Protein AF-A0A950DR81-F1 (afdb_monomer)

Secondary structure (DSSP, 8-state):
-EEEEEES-SS--TT-SHHHHHHHHHHHHHHTT-EEEEEEE--HHHHTT-S-SS-TTSEEEEESSHHHHHHHHHHHHHH-SEEEEETT-TTHHHHHHHHHHH-SS-EEEE--

Sequence (112 aa):
MKIVFFGLSITSTWGNGHATTYRSLVRALSARKHEIIFLERDVEWYANQRDMADPPFCKLHLYKTLADLKRQFRADIRSADCIVIGSYVPDGVVVAEWVTRNAQGPIAFYDI

Structure (mmCIF, N/CA/C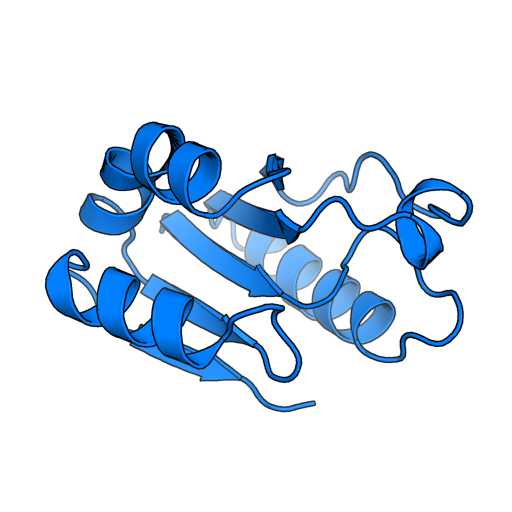/O backbone):
data_AF-A0A950DR81-F1
#
_entry.id   AF-A0A950DR81-F1
#
loop_
_atom_site.group_PDB
_atom_site.id
_atom_site.type_symbol
_atom_site.label_atom_id
_atom_site.label_alt_id
_atom_site.label_comp_id
_atom_site.label_asym_id
_atom_site.label_entity_id
_atom_site.label_seq_id
_atom_site.pdbx_PDB_ins_code
_atom_site.Cartn_x
_atom_site.Cartn_y
_atom_site.Cartn_z
_atom_site.occupancy
_atom_site.B_iso_or_equiv
_atom_site.auth_seq_id
_atom_site.auth_comp_id
_atom_site.auth_asym_id
_atom_site.auth_atom_id
_atom_site.pdbx_PDB_model_num
ATOM 1 N N . MET A 1 1 ? -10.358 -0.489 12.969 1.00 96.81 1 MET A N 1
ATOM 2 C CA . MET A 1 1 ? -10.042 0.625 12.051 1.00 96.81 1 MET A CA 1
ATOM 3 C C . MET A 1 1 ? -9.615 0.063 10.711 1.00 96.81 1 MET A C 1
ATOM 5 O O . MET A 1 1 ? -8.947 -0.971 10.710 1.00 96.81 1 MET A O 1
ATOM 9 N N . LYS A 1 2 ? -9.967 0.749 9.627 1.00 98.31 2 LYS A N 1
ATOM 10 C CA . LYS A 1 2 ? -9.501 0.527 8.261 1.00 98.31 2 LYS A CA 1
ATOM 11 C C . LYS A 1 2 ? -8.280 1.402 7.987 1.00 98.31 2 LYS A C 1
ATOM 13 O O . LYS A 1 2 ? -8.377 2.626 8.051 1.00 98.31 2 LYS A O 1
ATOM 18 N N . ILE A 1 3 ? -7.145 0.779 7.685 1.00 98.69 3 ILE A N 1
ATOM 19 C CA . ILE A 1 3 ? -5.879 1.466 7.413 1.00 98.69 3 ILE A CA 1
ATOM 20 C C . ILE A 1 3 ? -5.422 1.118 5.999 1.00 98.69 3 ILE A C 1
ATOM 22 O O . ILE A 1 3 ? -5.320 -0.060 5.647 1.00 98.69 3 ILE A O 1
ATOM 26 N N . VAL A 1 4 ? -5.135 2.140 5.195 1.00 98.81 4 VAL A N 1
ATOM 27 C CA . VAL A 1 4 ? -4.633 1.964 3.827 1.00 98.81 4 VAL A CA 1
ATOM 28 C C . VAL A 1 4 ? -3.154 2.318 3.782 1.00 98.81 4 VAL A C 1
ATOM 30 O O . VAL A 1 4 ? -2.773 3.434 4.121 1.00 98.81 4 VAL A O 1
ATOM 33 N N . PHE A 1 5 ? -2.326 1.376 3.346 1.00 98.75 5 PHE A N 1
ATOM 34 C CA . PHE A 1 5 ? -0.903 1.582 3.106 1.00 98.75 5 PHE A CA 1
ATOM 35 C C . PHE A 1 5 ? -0.639 1.732 1.611 1.00 98.75 5 PHE A C 1
ATOM 37 O O . PHE A 1 5 ? -1.108 0.924 0.812 1.00 98.75 5 PHE A O 1
ATOM 44 N N . PHE A 1 6 ? 0.180 2.715 1.254 1.00 98.56 6 PHE A N 1
ATOM 45 C CA . PHE A 1 6 ? 0.916 2.748 -0.005 1.00 98.56 6 PHE A CA 1
ATOM 46 C C . PHE A 1 6 ? 2.370 2.428 0.313 1.00 98.56 6 PHE A C 1
ATOM 48 O O . PHE A 1 6 ? 2.989 3.152 1.091 1.00 98.56 6 PHE A O 1
ATOM 55 N N . GLY A 1 7 ? 2.916 1.360 -0.260 1.00 97.44 7 GLY A N 1
ATOM 56 C CA . GLY A 1 7 ? 4.308 0.975 -0.026 1.00 97.44 7 GLY A CA 1
ATOM 57 C C . GLY A 1 7 ? 5.037 0.608 -1.310 1.00 97.44 7 GLY A C 1
ATOM 58 O O . GLY A 1 7 ? 4.404 0.329 -2.328 1.00 97.44 7 GLY A O 1
ATOM 59 N N . LEU A 1 8 ? 6.372 0.610 -1.241 1.00 96.75 8 LEU A N 1
ATOM 60 C CA . LEU A 1 8 ? 7.248 0.198 -2.341 1.00 96.75 8 LEU A CA 1
ATOM 61 C C . LEU A 1 8 ? 6.923 -1.231 -2.800 1.00 96.75 8 LEU A C 1
ATOM 63 O O . LEU A 1 8 ? 6.493 -1.435 -3.931 1.00 96.75 8 LEU A O 1
ATOM 67 N N . SER A 1 9 ? 7.101 -2.207 -1.905 1.00 97.00 9 SER A N 1
ATOM 68 C CA . SER A 1 9 ? 6.614 -3.575 -2.078 1.00 97.00 9 SER A CA 1
ATOM 69 C C . SER A 1 9 ? 6.584 -4.310 -0.735 1.00 97.00 9 SER A C 1
ATOM 71 O O . SER A 1 9 ? 7.528 -4.218 0.055 1.00 97.00 9 SER A O 1
ATOM 73 N N . ILE A 1 10 ? 5.489 -5.026 -0.471 1.00 97.75 10 ILE A N 1
ATOM 74 C CA . ILE A 1 10 ? 5.369 -6.013 0.613 1.00 97.75 10 ILE A CA 1
ATOM 75 C C . ILE A 1 10 ? 5.532 -7.441 0.076 1.00 97.75 10 ILE A C 1
ATOM 77 O O . ILE A 1 10 ? 5.904 -8.350 0.831 1.00 97.75 10 ILE A O 1
ATOM 81 N N . THR A 1 11 ? 5.286 -7.636 -1.227 1.00 97.94 11 THR A N 1
ATOM 82 C CA . THR A 1 11 ? 5.312 -8.958 -1.862 1.00 97.94 11 THR A CA 1
ATOM 83 C C . THR A 1 11 ? 6.701 -9.477 -2.193 1.00 97.94 11 THR A C 1
ATOM 85 O O . THR A 1 11 ? 6.862 -10.692 -2.285 1.00 97.94 11 THR A O 1
ATOM 88 N N . SER A 1 12 ? 7.692 -8.595 -2.344 1.00 97.25 12 SER A N 1
ATOM 89 C CA . SER A 1 12 ? 9.054 -8.959 -2.735 1.00 97.25 12 SER A CA 1
ATOM 90 C C . SER A 1 12 ? 10.100 -8.362 -1.796 1.00 97.25 12 SER A C 1
ATOM 92 O O . SER A 1 12 ? 10.125 -7.153 -1.576 1.00 97.25 12 SER A O 1
ATOM 94 N N . THR A 1 13 ? 10.999 -9.196 -1.276 1.00 96.06 13 THR A N 1
ATOM 95 C CA . THR A 1 13 ? 12.205 -8.779 -0.529 1.00 96.06 13 THR A CA 1
ATOM 96 C C . THR A 1 13 ? 13.427 -8.542 -1.426 1.00 96.06 13 THR A C 1
ATOM 98 O O . THR A 1 13 ? 14.473 -8.096 -0.950 1.00 96.06 13 THR A O 1
ATOM 101 N N . TRP A 1 14 ? 13.321 -8.802 -2.731 1.00 94.75 14 TRP A N 1
ATOM 102 C CA . TRP A 1 14 ? 14.442 -8.706 -3.664 1.00 94.75 14 TRP A CA 1
ATOM 103 C C . TRP A 1 14 ? 14.920 -7.262 -3.836 1.00 94.75 14 TRP A C 1
ATOM 105 O O . TRP A 1 14 ? 14.195 -6.420 -4.363 1.00 94.75 14 TRP A O 1
ATOM 115 N N . GLY A 1 15 ? 16.138 -6.963 -3.369 1.00 91.75 15 GLY A N 1
ATOM 116 C CA . GLY A 1 15 ? 16.681 -5.599 -3.384 1.00 91.75 15 GLY A CA 1
ATOM 117 C C . GLY A 1 15 ? 15.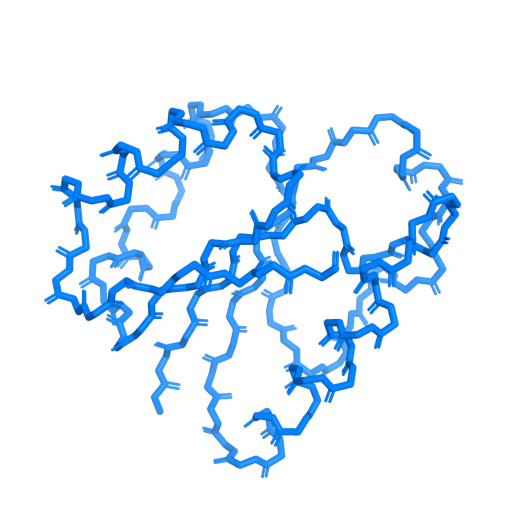808 -4.581 -2.634 1.00 91.75 15 GLY A C 1
ATOM 118 O O . GLY A 1 15 ? 15.906 -3.386 -2.897 1.00 91.75 15 GLY A O 1
ATOM 119 N N . ASN A 1 16 ? 14.930 -5.047 -1.737 1.00 92.94 16 ASN A N 1
ATOM 120 C CA . ASN A 1 16 ? 13.911 -4.247 -1.068 1.00 92.94 16 ASN A CA 1
ATOM 121 C C . ASN A 1 16 ? 13.919 -4.513 0.446 1.00 92.94 16 ASN A C 1
ATOM 123 O O . ASN A 1 16 ? 13.354 -5.499 0.924 1.00 92.94 16 ASN A O 1
ATOM 127 N N . GLY A 1 17 ? 14.504 -3.588 1.211 1.00 92.38 17 GLY A N 1
ATOM 128 C CA . GLY A 1 17 ? 14.501 -3.643 2.678 1.00 92.38 17 GLY A CA 1
ATOM 129 C C . GLY A 1 17 ? 13.136 -3.361 3.323 1.00 92.38 17 GLY A C 1
ATOM 130 O O . GLY A 1 17 ? 12.915 -3.731 4.475 1.00 92.38 17 GLY A O 1
ATOM 131 N N . HIS A 1 18 ? 12.189 -2.761 2.593 1.00 96.31 18 HIS A N 1
ATOM 132 C CA . HIS A 1 18 ? 10.907 -2.326 3.150 1.00 96.31 18 HIS A CA 1
ATOM 133 C C . HIS A 1 18 ? 9.968 -3.500 3.428 1.00 96.31 18 HIS A C 1
ATOM 135 O O . HIS A 1 18 ? 9.194 -3.448 4.386 1.00 96.31 18 HIS A O 1
ATOM 141 N N . ALA A 1 19 ? 10.024 -4.563 2.616 1.00 97.06 19 ALA A N 1
ATOM 142 C CA . ALA A 1 19 ? 9.090 -5.683 2.719 1.00 97.06 19 ALA A CA 1
ATOM 143 C C . ALA A 1 19 ? 9.101 -6.308 4.121 1.00 97.06 19 ALA A C 1
ATOM 145 O O . ALA A 1 19 ? 8.045 -6.468 4.727 1.00 97.06 19 ALA A O 1
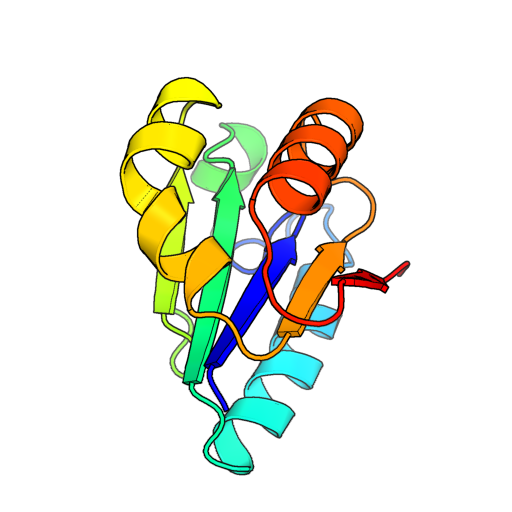ATOM 146 N N . THR A 1 20 ? 10.272 -6.595 4.693 1.00 96.69 20 THR A N 1
ATOM 147 C CA . THR A 1 20 ? 10.384 -7.191 6.038 1.00 96.69 20 THR A CA 1
ATOM 148 C C . THR A 1 20 ? 9.778 -6.298 7.126 1.00 96.69 20 THR A C 1
ATOM 150 O O . THR A 1 20 ? 9.057 -6.784 8.010 1.00 96.69 20 THR A O 1
ATOM 153 N N . THR A 1 21 ? 10.014 -4.989 7.039 1.00 96.75 21 THR A N 1
ATOM 154 C CA . THR A 1 21 ? 9.477 -3.996 7.977 1.00 96.75 21 THR A CA 1
ATOM 155 C C . THR A 1 21 ? 7.959 -3.879 7.848 1.00 96.75 21 THR A C 1
ATOM 157 O O . THR A 1 21 ? 7.251 -3.996 8.853 1.00 96.75 21 THR A O 1
ATOM 160 N N . TYR A 1 22 ? 7.430 -3.765 6.623 1.00 97.88 22 TYR A N 1
ATOM 161 C CA . TYR A 1 22 ? 5.986 -3.756 6.380 1.00 97.88 22 TYR A CA 1
ATOM 162 C C . TYR A 1 22 ? 5.313 -5.029 6.878 1.00 97.88 22 TYR A C 1
ATOM 164 O O . TYR A 1 22 ? 4.315 -4.943 7.589 1.00 97.88 22 TYR A O 1
ATOM 172 N N . ARG A 1 23 ? 5.865 -6.208 6.568 1.00 98.19 23 ARG A N 1
ATOM 173 C CA . ARG A 1 23 ? 5.320 -7.495 7.028 1.00 98.19 23 ARG A CA 1
ATOM 174 C C . ARG A 1 23 ? 5.228 -7.533 8.553 1.00 98.19 23 ARG A C 1
ATOM 176 O O . ARG A 1 23 ? 4.212 -7.958 9.094 1.00 98.19 23 ARG A O 1
ATOM 183 N N . SER A 1 24 ? 6.250 -7.043 9.255 1.00 97.94 24 SER A N 1
ATOM 184 C CA . SER A 1 24 ? 6.255 -6.995 10.722 1.00 97.94 24 SER A CA 1
ATOM 185 C C . SER A 1 24 ? 5.203 -6.031 11.278 1.00 97.94 24 SER A C 1
ATOM 187 O O . SER A 1 24 ? 4.414 -6.424 12.142 1.00 97.94 24 SER A O 1
ATOM 189 N N . LEU A 1 25 ? 5.148 -4.803 10.752 1.00 97.88 25 LEU A N 1
ATOM 190 C CA . LEU A 1 25 ? 4.199 -3.771 11.175 1.00 97.88 25 LEU A CA 1
ATOM 191 C C . LEU A 1 25 ? 2.749 -4.180 10.893 1.00 97.88 25 LEU A C 1
ATOM 193 O O . LEU A 1 25 ? 1.910 -4.198 11.794 1.00 97.88 25 LEU A O 1
ATOM 197 N N . VAL A 1 26 ? 2.456 -4.553 9.650 1.00 98.25 26 VAL A N 1
ATOM 198 C CA . VAL A 1 26 ? 1.109 -4.916 9.204 1.00 98.25 26 VAL A CA 1
ATOM 199 C C . VAL A 1 26 ? 0.613 -6.159 9.941 1.00 98.25 26 VAL A C 1
ATOM 201 O O . VAL A 1 26 ? -0.529 -6.170 10.397 1.00 98.25 26 VAL A O 1
ATOM 204 N N . ARG A 1 27 ? 1.465 -7.170 10.161 1.00 98.56 27 ARG A N 1
ATOM 205 C CA . ARG A 1 27 ? 1.114 -8.342 10.980 1.00 98.56 27 ARG A CA 1
ATOM 206 C C . ARG A 1 27 ? 0.723 -7.948 12.405 1.00 98.56 27 ARG A C 1
ATOM 208 O O . ARG A 1 27 ? -0.267 -8.457 12.926 1.00 98.56 27 ARG A O 1
ATOM 215 N N . ALA A 1 28 ? 1.457 -7.026 13.028 1.00 98.56 28 ALA A N 1
ATOM 216 C CA . ALA A 1 28 ? 1.150 -6.548 14.376 1.00 98.56 28 ALA A CA 1
ATOM 217 C C .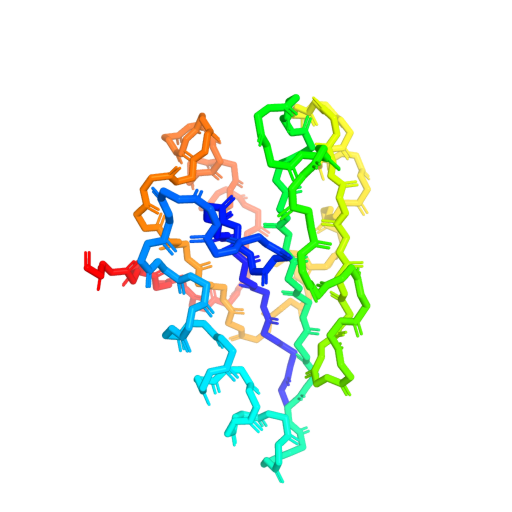 ALA A 1 28 ? -0.156 -5.731 14.445 1.00 98.56 28 ALA A C 1
ATOM 219 O O . ALA A 1 28 ? -0.871 -5.808 15.450 1.00 98.56 28 ALA A O 1
ATOM 220 N N . LEU A 1 29 ? -0.486 -4.968 13.397 1.00 98.38 29 LEU A N 1
ATOM 221 C CA . LEU A 1 29 ? -1.757 -4.241 13.286 1.00 98.38 29 LEU A CA 1
ATOM 222 C C . LEU A 1 29 ? -2.935 -5.190 13.021 1.00 98.38 29 LEU A C 1
ATOM 224 O O . LEU A 1 29 ? -3.981 -5.079 13.659 1.00 98.38 29 LEU A O 1
ATOM 228 N N . SER A 1 30 ? -2.749 -6.176 12.148 1.00 98.31 30 SER A N 1
ATOM 229 C CA . SER A 1 30 ? -3.742 -7.215 11.864 1.00 98.31 30 SER A CA 1
ATOM 230 C C . SER A 1 30 ? -4.087 -8.034 13.114 1.00 98.31 30 SER A C 1
ATOM 232 O O . SER A 1 30 ? -5.260 -8.252 13.425 1.00 98.31 30 SER A O 1
ATOM 234 N N . ALA A 1 31 ? -3.082 -8.386 13.928 1.00 98.50 31 ALA A N 1
ATOM 235 C CA . ALA A 1 31 ? -3.284 -9.052 15.218 1.00 98.50 31 ALA A CA 1
ATOM 236 C C . ALA A 1 31 ? -4.153 -8.232 16.195 1.00 98.50 31 ALA A C 1
ATOM 238 O O . ALA A 1 31 ? -4.886 -8.804 17.001 1.00 98.50 31 ALA A O 1
ATOM 239 N N . ARG A 1 32 ? -4.133 -6.898 16.075 1.00 98.44 32 ARG A N 1
ATOM 240 C CA . ARG A 1 32 ? -4.990 -5.956 16.818 1.00 98.44 32 ARG A CA 1
ATOM 241 C C . ARG A 1 32 ? -6.365 -5.734 16.169 1.00 98.44 32 ARG A C 1
ATOM 243 O O . ARG A 1 32 ? -7.096 -4.843 16.586 1.00 98.44 32 ARG A O 1
ATOM 250 N N . LYS A 1 33 ? -6.738 -6.557 15.182 1.00 98.31 33 LYS A N 1
ATOM 251 C CA . LYS A 1 33 ? -8.031 -6.534 14.472 1.00 98.31 33 LYS A CA 1
ATOM 252 C C . LYS A 1 33 ? -8.266 -5.274 13.629 1.00 98.31 33 LYS A C 1
ATOM 254 O O . LYS A 1 33 ? -9.410 -4.909 13.362 1.00 98.31 33 LYS A O 1
ATOM 259 N N . HIS A 1 34 ? -7.197 -4.617 13.181 1.00 98.50 34 HIS A N 1
ATOM 260 C CA . HIS A 1 34 ? -7.305 -3.592 12.146 1.00 98.50 34 HIS A CA 1
ATOM 261 C C . HIS A 1 34 ? -7.481 -4.245 10.769 1.00 98.50 34 HIS A C 1
ATOM 263 O O . HIS A 1 34 ? -6.826 -5.238 10.457 1.00 98.50 34 HIS A O 1
ATOM 269 N N . GLU A 1 35 ? -8.353 -3.674 9.940 1.00 98.38 35 GLU A N 1
ATOM 270 C CA . GLU A 1 35 ? -8.465 -4.040 8.531 1.00 98.38 35 GLU A CA 1
ATOM 271 C C . GLU A 1 35 ? -7.386 -3.285 7.761 1.00 98.38 35 GLU A C 1
ATOM 273 O O . GLU A 1 35 ? -7.379 -2.054 7.753 1.00 98.38 35 GLU A O 1
ATOM 278 N N . ILE A 1 36 ? -6.473 -4.016 7.124 1.00 98.69 36 ILE A N 1
ATOM 279 C CA . ILE A 1 36 ? -5.369 -3.416 6.381 1.00 98.69 36 ILE A CA 1
ATOM 280 C C . ILE A 1 36 ? -5.554 -3.660 4.890 1.00 98.69 36 ILE A C 1
ATOM 282 O O . ILE A 1 36 ? -5.687 -4.808 4.466 1.00 98.69 36 ILE A O 1
ATOM 286 N N . ILE A 1 37 ? -5.498 -2.585 4.109 1.00 98.75 37 ILE A N 1
ATOM 287 C CA . ILE A 1 37 ? -5.357 -2.627 2.654 1.00 98.75 37 ILE A CA 1
ATOM 288 C C . ILE A 1 37 ? -3.934 -2.186 2.325 1.00 98.75 37 ILE A C 1
ATOM 290 O O . ILE A 1 37 ? -3.515 -1.109 2.746 1.00 98.75 37 ILE A O 1
ATOM 294 N N . PHE A 1 38 ? -3.191 -3.005 1.586 1.00 98.75 38 PHE A N 1
ATOM 295 C CA . PHE A 1 38 ? -1.849 -2.663 1.122 1.00 98.75 38 PHE A CA 1
ATOM 296 C C . PHE A 1 38 ? -1.864 -2.488 -0.396 1.00 98.75 38 PHE A C 1
ATOM 298 O O . PHE A 1 38 ? -2.168 -3.429 -1.127 1.00 98.75 38 PHE A O 1
ATOM 305 N N . LEU A 1 39 ? -1.555 -1.280 -0.860 1.00 98.69 39 LEU A N 1
ATOM 306 C CA . LEU A 1 39 ? -1.519 -0.909 -2.269 1.00 98.69 39 LEU A CA 1
ATOM 307 C C . LEU A 1 39 ? -0.066 -0.878 -2.743 1.00 98.69 39 LEU A C 1
ATOM 309 O O . LEU A 1 39 ? 0.740 -0.076 -2.267 1.00 98.69 39 LEU A O 1
ATOM 313 N N . GLU A 1 40 ? 0.249 -1.736 -3.707 1.00 98.06 40 GLU A N 1
ATOM 314 C CA . GLU A 1 40 ? 1.591 -1.905 -4.267 1.00 98.06 40 GLU A CA 1
ATOM 315 C C . GLU A 1 40 ? 1.546 -1.751 -5.794 1.00 98.06 40 GLU A C 1
ATOM 317 O O . GLU A 1 40 ? 0.631 -2.242 -6.461 1.00 98.06 40 GLU A O 1
ATOM 322 N N . ARG A 1 41 ? 2.523 -1.040 -6.369 1.00 97.56 41 ARG A N 1
ATOM 323 C CA . ARG A 1 41 ? 2.625 -0.907 -7.828 1.00 97.56 41 ARG A CA 1
ATOM 324 C C . ARG A 1 41 ? 3.154 -2.213 -8.421 1.00 97.56 41 ARG A C 1
ATOM 326 O O . ARG A 1 41 ? 4.194 -2.708 -8.003 1.00 97.56 41 ARG A O 1
ATOM 333 N N . ASP A 1 42 ? 2.479 -2.726 -9.442 1.00 96.38 42 ASP A N 1
ATOM 334 C CA . ASP A 1 42 ? 2.927 -3.895 -10.201 1.00 96.38 42 ASP A CA 1
ATOM 335 C C . ASP A 1 42 ? 4.036 -3.497 -11.189 1.00 96.38 42 ASP A C 1
ATOM 337 O O . ASP A 1 42 ? 3.763 -3.062 -12.309 1.00 96.38 42 ASP A O 1
ATOM 341 N N . VAL A 1 43 ? 5.289 -3.574 -10.737 1.00 92.94 43 VAL A N 1
ATOM 342 C CA . VAL A 1 43 ? 6.499 -3.284 -11.525 1.00 92.94 43 VAL A CA 1
ATOM 343 C C . VAL A 1 43 ? 7.281 -4.565 -11.805 1.00 92.94 43 VAL A C 1
ATOM 345 O O . VAL A 1 43 ? 7.380 -5.445 -10.949 1.00 92.94 43 VAL A O 1
ATOM 348 N N . GLU A 1 44 ? 7.860 -4.663 -13.003 1.00 88.12 44 GLU A N 1
ATOM 349 C CA . GLU A 1 44 ? 8.466 -5.895 -13.532 1.00 88.12 44 GLU A CA 1
ATOM 350 C C . GLU A 1 44 ? 9.547 -6.489 -12.616 1.00 88.12 44 GLU A C 1
ATOM 352 O O . GLU A 1 44 ? 9.573 -7.701 -12.390 1.00 88.12 44 GLU A O 1
ATOM 357 N N . TRP A 1 45 ? 10.397 -5.642 -12.029 1.00 83.50 45 TRP A N 1
ATOM 358 C CA . TRP A 1 45 ? 11.498 -6.093 -11.179 1.00 83.50 45 TRP A CA 1
ATOM 359 C C . TRP A 1 45 ? 11.019 -6.828 -9.910 1.00 83.50 45 TRP A C 1
ATOM 361 O O . TRP A 1 45 ? 11.711 -7.730 -9.445 1.00 83.50 45 TRP A O 1
ATOM 371 N N . TYR A 1 46 ? 9.841 -6.486 -9.360 1.00 89.50 46 TYR A N 1
ATOM 372 C CA . TYR A 1 46 ? 9.264 -7.166 -8.188 1.00 89.50 46 TYR A CA 1
ATOM 373 C C . TYR A 1 46 ? 8.308 -8.277 -8.599 1.00 89.50 46 TYR A C 1
ATOM 375 O O . TYR A 1 46 ? 8.233 -9.293 -7.912 1.00 89.50 46 TYR A O 1
ATOM 383 N N . ALA A 1 47 ? 7.600 -8.118 -9.721 1.00 88.31 47 ALA A N 1
ATOM 384 C CA . ALA A 1 47 ? 6.625 -9.093 -10.197 1.00 88.31 47 ALA A CA 1
ATOM 385 C C . ALA A 1 47 ? 7.229 -10.495 -10.372 1.00 88.31 47 ALA A C 1
ATOM 387 O O . ALA A 1 47 ? 6.590 -11.482 -10.009 1.00 88.31 47 ALA A O 1
ATOM 388 N N . ASN A 1 48 ? 8.479 -10.566 -10.839 1.00 90.88 48 ASN A N 1
ATOM 389 C CA . ASN A 1 48 ? 9.216 -11.815 -11.048 1.00 90.88 48 ASN A CA 1
ATOM 390 C C . ASN A 1 48 ? 9.931 -12.345 -9.789 1.00 90.88 48 ASN A C 1
ATOM 392 O O . ASN A 1 48 ? 10.561 -13.396 -9.848 1.00 90.88 48 ASN A O 1
ATOM 396 N N . GLN A 1 49 ? 9.868 -11.626 -8.664 1.00 93.50 49 GLN A N 1
ATOM 397 C CA . GLN A 1 49 ? 10.629 -11.911 -7.440 1.00 93.50 49 GLN A CA 1
ATOM 398 C C . GLN A 1 49 ? 9.741 -11.869 -6.181 1.00 93.50 49 GLN A C 1
ATOM 400 O O . GLN A 1 49 ? 10.196 -11.499 -5.095 1.00 93.50 49 GLN A O 1
ATOM 405 N N . ARG A 1 50 ? 8.448 -12.196 -6.307 1.00 95.81 50 ARG A N 1
ATOM 406 C CA . ARG A 1 50 ? 7.506 -12.201 -5.175 1.00 95.81 50 ARG A CA 1
ATOM 407 C C . ARG A 1 50 ? 7.702 -13.434 -4.302 1.00 95.81 50 ARG A C 1
ATOM 409 O O . ARG A 1 50 ? 7.209 -14.510 -4.625 1.00 95.81 50 ARG A O 1
ATOM 416 N N . ASP A 1 51 ? 8.369 -13.260 -3.167 1.00 96.81 51 ASP A N 1
ATOM 417 C CA . ASP A 1 51 ? 8.530 -14.298 -2.146 1.00 96.81 51 ASP A CA 1
ATOM 418 C C . ASP A 1 51 ? 7.300 -14.423 -1.224 1.00 96.81 51 ASP A C 1
ATOM 420 O O . ASP A 1 51 ? 7.139 -15.433 -0.542 1.00 96.81 51 ASP A O 1
ATOM 424 N N . MET A 1 52 ? 6.403 -13.427 -1.218 1.00 97.00 52 MET A N 1
ATOM 425 C CA . MET A 1 52 ? 5.127 -13.461 -0.490 1.00 97.00 52 MET A CA 1
ATOM 426 C C . MET A 1 52 ? 4.012 -12.797 -1.305 1.00 97.00 52 MET A C 1
ATOM 428 O O . MET A 1 52 ? 3.621 -11.661 -1.048 1.00 97.00 52 MET A O 1
ATOM 432 N N . ALA A 1 53 ? 3.499 -13.509 -2.308 1.00 96.12 53 ALA A N 1
ATOM 433 C CA . ALA A 1 53 ? 2.471 -12.981 -3.205 1.00 96.12 53 ALA A CA 1
ATOM 434 C C . ALA A 1 53 ? 1.103 -12.750 -2.531 1.00 96.12 53 ALA A C 1
ATOM 436 O O . ALA A 1 53 ? 0.371 -11.870 -2.972 1.00 96.12 53 ALA A O 1
ATOM 437 N N . ASP A 1 54 ? 0.773 -13.502 -1.474 1.00 96.75 54 ASP A N 1
ATOM 438 C CA . ASP A 1 54 ? -0.490 -13.381 -0.729 1.00 96.75 54 ASP A CA 1
ATOM 439 C C . ASP A 1 54 ? -0.225 -13.273 0.788 1.00 96.75 54 ASP A C 1
ATOM 441 O O . ASP A 1 54 ? -0.151 -14.284 1.494 1.00 96.75 54 ASP A O 1
ATOM 445 N N . PRO A 1 55 ? 0.034 -12.059 1.309 1.00 97.44 55 PRO A N 1
ATOM 446 C CA . PRO A 1 55 ? 0.317 -11.864 2.724 1.00 97.44 55 PRO A CA 1
ATOM 447 C C . PRO A 1 55 ? -0.943 -12.100 3.585 1.00 97.44 55 PRO A C 1
ATOM 449 O O . PRO A 1 55 ? -1.908 -11.348 3.469 1.00 97.44 55 PRO A O 1
ATOM 452 N N . PRO A 1 56 ? -0.943 -13.042 4.549 1.00 97.38 56 PRO A N 1
ATOM 453 C CA . PRO A 1 56 ? -2.159 -13.455 5.272 1.00 97.38 56 PRO A CA 1
ATOM 454 C C . PRO A 1 56 ? -2.690 -12.419 6.282 1.00 97.38 56 PRO A C 1
ATOM 456 O O . PRO A 1 56 ? -3.651 -12.674 7.005 1.00 97.38 56 PRO A O 1
ATOM 459 N N . PHE A 1 57 ? -2.034 -11.266 6.397 1.00 97.62 57 PHE A N 1
ATOM 460 C CA . PHE A 1 57 ? -2.314 -10.236 7.398 1.00 97.62 57 PHE A CA 1
ATOM 461 C C . PHE A 1 57 ? -2.852 -8.928 6.801 1.00 97.62 57 PHE A C 1
ATOM 463 O O . PHE A 1 57 ? -3.141 -7.999 7.556 1.00 97.62 57 PHE A O 1
ATOM 470 N N . CYS A 1 58 ? -3.011 -8.829 5.481 1.00 98.50 58 CYS A N 1
ATOM 471 C CA . CYS A 1 58 ? -3.660 -7.689 4.836 1.00 98.50 58 CYS A CA 1
ATOM 472 C C . CYS A 1 58 ? -4.362 -8.094 3.541 1.00 98.50 58 CYS A C 1
ATOM 474 O O . CYS A 1 58 ? -4.091 -9.139 2.964 1.00 98.50 58 CYS A O 1
ATOM 476 N N . LYS A 1 59 ? -5.255 -7.227 3.065 1.00 98.44 59 LYS A N 1
ATOM 477 C CA . LYS A 1 59 ? -5.765 -7.281 1.696 1.00 98.44 59 LYS A CA 1
ATOM 478 C C . LYS A 1 59 ? -4.759 -6.581 0.793 1.00 98.44 59 LYS A C 1
ATOM 480 O O . LYS A 1 59 ? -4.665 -5.352 0.796 1.00 98.44 59 LYS A O 1
ATOM 485 N N . LEU A 1 60 ? -3.977 -7.360 0.061 1.00 98.38 60 LEU A N 1
ATOM 486 C CA . LEU A 1 60 ? -3.048 -6.835 -0.928 1.00 98.38 60 LEU A CA 1
ATOM 487 C C . LEU A 1 60 ? -3.789 -6.506 -2.227 1.00 98.38 60 LEU A C 1
ATOM 489 O O . LEU A 1 60 ? -4.523 -7.339 -2.757 1.00 98.38 60 LEU A O 1
ATOM 493 N N . HIS A 1 61 ? -3.521 -5.330 -2.788 1.00 98.25 61 HIS A N 1
ATOM 494 C CA . HIS A 1 61 ? -3.899 -5.012 -4.156 1.00 98.25 61 HIS A CA 1
ATOM 495 C C . HIS A 1 61 ? -2.714 -4.478 -4.952 1.00 98.25 61 HIS A C 1
ATOM 497 O O . HIS A 1 61 ? -2.036 -3.527 -4.555 1.00 98.25 61 HIS A O 1
ATOM 503 N N . LEU A 1 62 ? -2.527 -5.075 -6.125 1.00 97.62 62 LEU A N 1
ATOM 504 C CA . LEU A 1 62 ? -1.561 -4.639 -7.116 1.00 97.62 62 LEU A CA 1
ATOM 505 C C . LEU A 1 62 ? -2.247 -3.731 -8.134 1.00 97.62 62 LEU A C 1
ATOM 507 O O . LEU A 1 62 ? -3.287 -4.088 -8.690 1.00 97.62 62 LEU A O 1
ATOM 511 N N . TYR A 1 63 ? -1.661 -2.568 -8.405 1.00 97.31 63 TYR A N 1
ATOM 512 C CA . TYR A 1 63 ? -2.142 -1.661 -9.447 1.00 97.31 63 TYR A CA 1
ATOM 513 C C . TYR A 1 63 ? -1.069 -1.437 -10.510 1.00 97.31 63 TYR A C 1
ATOM 515 O O . TYR A 1 63 ? 0.112 -1.292 -10.204 1.00 97.31 63 TYR A O 1
ATOM 523 N N . LYS A 1 64 ? -1.480 -1.387 -11.781 1.00 96.56 64 LYS A N 1
ATOM 524 C CA . LYS A 1 64 ? -0.558 -1.220 -12.918 1.00 96.56 64 LYS A CA 1
ATOM 525 C C . LYS A 1 64 ? -0.341 0.233 -13.302 1.00 96.56 64 LYS A C 1
ATOM 527 O O . LYS A 1 64 ? 0.735 0.582 -13.782 1.00 96.56 64 LYS A O 1
ATOM 532 N N . THR A 1 65 ? -1.349 1.081 -13.097 1.00 97.56 65 THR A N 1
ATOM 533 C CA . THR A 1 65 ? -1.321 2.501 -13.465 1.00 97.56 65 THR A CA 1
ATOM 534 C C . THR A 1 65 ? -1.947 3.378 -12.386 1.00 97.56 65 THR A C 1
ATOM 536 O O . THR A 1 65 ? -2.796 2.932 -11.613 1.00 97.56 65 THR A O 1
ATOM 539 N N . LEU A 1 66 ? -1.580 4.663 -12.361 1.00 97.81 66 LEU A N 1
ATOM 540 C CA . LEU A 1 66 ? -2.231 5.647 -11.489 1.00 97.81 66 LEU A CA 1
ATOM 541 C C . LEU A 1 66 ? -3.721 5.816 -11.808 1.00 97.81 66 LEU A C 1
ATOM 543 O O . LEU A 1 66 ? -4.508 6.112 -10.914 1.00 97.81 66 LEU A O 1
ATOM 547 N N . ALA A 1 67 ? -4.126 5.633 -13.066 1.00 97.81 67 ALA A N 1
ATOM 548 C CA . ALA A 1 67 ? -5.535 5.679 -13.443 1.00 97.81 67 ALA A CA 1
ATOM 549 C C . ALA A 1 67 ? -6.317 4.522 -12.802 1.00 97.81 67 ALA A C 1
ATOM 551 O O . ALA A 1 67 ? -7.409 4.740 -12.278 1.00 97.81 67 ALA A O 1
ATOM 552 N N . ASP A 1 68 ? -5.740 3.317 -12.784 1.00 96.62 68 ASP A N 1
ATOM 553 C CA . ASP A 1 68 ? -6.331 2.154 -12.116 1.00 96.62 68 ASP A CA 1
ATOM 554 C C . ASP A 1 68 ? -6.400 2.352 -10.607 1.00 96.62 68 ASP A C 1
ATOM 556 O O . ASP A 1 68 ? -7.465 2.159 -10.024 1.00 96.62 68 ASP A O 1
ATOM 560 N N . LEU A 1 69 ? -5.307 2.831 -10.005 1.00 97.88 69 LEU A N 1
ATOM 561 C CA . LEU A 1 69 ? -5.244 3.170 -8.585 1.00 97.88 69 LEU A CA 1
ATOM 562 C C . LEU A 1 69 ? -6.385 4.117 -8.188 1.00 97.88 69 LEU A C 1
ATOM 564 O O . LEU A 1 69 ? -7.170 3.831 -7.283 1.00 97.88 69 LEU A O 1
ATOM 568 N N . LYS A 1 70 ? -6.502 5.238 -8.909 1.00 97.50 70 LYS A N 1
ATOM 569 C CA . LYS A 1 70 ? -7.492 6.282 -8.627 1.00 97.50 70 LYS A CA 1
ATOM 570 C C . LYS A 1 70 ? -8.921 5.800 -8.851 1.00 97.50 70 LYS A C 1
ATOM 572 O O . LYS A 1 70 ? -9.809 6.170 -8.087 1.00 97.50 70 LYS A O 1
ATOM 577 N N . ARG A 1 71 ? -9.155 4.999 -9.894 1.00 97.12 71 ARG A N 1
ATOM 578 C CA . ARG A 1 71 ? -10.485 4.477 -10.236 1.00 97.12 71 ARG A CA 1
ATOM 579 C C . ARG A 1 71 ? -10.965 3.443 -9.221 1.00 97.12 71 ARG A C 1
ATOM 581 O O . ARG A 1 71 ? -12.124 3.491 -8.830 1.00 97.12 71 ARG A O 1
ATOM 588 N N . GLN A 1 72 ? -10.089 2.530 -8.809 1.00 97.62 72 GLN A N 1
ATOM 589 C CA . GLN A 1 72 ? -10.464 1.386 -7.978 1.00 97.62 72 GLN A CA 1
ATOM 590 C C . GLN A 1 72 ? -10.527 1.739 -6.489 1.00 97.62 72 GLN A C 1
ATOM 592 O O . GLN A 1 72 ? -11.484 1.364 -5.823 1.00 97.62 72 GLN A O 1
ATOM 597 N N . PHE A 1 73 ? -9.569 2.518 -5.975 1.00 97.88 73 PHE A N 1
ATOM 598 C CA . PHE A 1 73 ? -9.386 2.668 -4.523 1.00 97.88 73 PHE A CA 1
ATOM 599 C C . PHE A 1 73 ? -9.889 3.996 -3.953 1.00 97.88 73 PHE A C 1
ATOM 601 O O . PHE A 1 73 ? -9.682 4.288 -2.778 1.00 97.88 73 PHE A O 1
ATOM 608 N N . ARG A 1 74 ? -10.589 4.826 -4.739 1.00 97.06 74 ARG A N 1
ATOM 609 C CA . ARG A 1 74 ? -11.120 6.107 -4.234 1.00 97.06 74 ARG A CA 1
ATOM 610 C C . ARG A 1 74 ? -12.057 5.922 -3.039 1.00 97.06 74 ARG A C 1
ATOM 612 O O . ARG A 1 74 ? -12.012 6.719 -2.106 1.00 97.06 74 ARG A O 1
ATOM 619 N N . ALA A 1 75 ? -12.910 4.898 -3.068 1.00 97.19 75 ALA A N 1
ATOM 620 C CA . ALA A 1 75 ? -13.820 4.601 -1.964 1.00 97.19 75 ALA A CA 1
ATOM 621 C C . ALA A 1 75 ? -13.055 4.153 -0.709 1.00 97.19 75 ALA A C 1
ATOM 623 O O . ALA A 1 75 ? -13.380 4.593 0.396 1.00 97.19 75 ALA A O 1
ATOM 624 N N . ASP A 1 76 ? -12.003 3.348 -0.874 1.00 97.75 76 ASP A N 1
ATOM 625 C CA . ASP A 1 76 ? -11.156 2.905 0.233 1.00 97.75 76 ASP A CA 1
ATOM 626 C C . ASP A 1 76 ? -10.423 4.061 0.897 1.00 97.75 76 ASP A C 1
ATOM 628 O O . ASP A 1 76 ? -10.450 4.167 2.116 1.00 97.75 76 ASP A O 1
ATOM 632 N N . ILE A 1 77 ? -9.867 4.971 0.100 1.00 97.62 77 ILE A N 1
ATOM 633 C CA . ILE A 1 77 ? -9.199 6.183 0.584 1.00 97.62 77 ILE A CA 1
ATOM 634 C C . ILE A 1 77 ? -10.160 7.109 1.329 1.00 97.62 77 ILE A C 1
ATOM 636 O O . ILE A 1 77 ? -9.816 7.642 2.379 1.00 97.62 77 ILE A O 1
ATOM 640 N N . ARG A 1 78 ? -11.388 7.281 0.829 1.00 97.69 78 ARG A N 1
ATOM 641 C CA . ARG A 1 78 ? -12.390 8.123 1.500 1.00 97.69 78 ARG A CA 1
ATOM 642 C C . ARG A 1 78 ? -12.892 7.537 2.818 1.00 97.69 78 ARG A C 1
ATOM 644 O O . ARG A 1 78 ? -13.245 8.303 3.702 1.00 97.69 78 ARG A O 1
ATOM 651 N N . SER A 1 79 ? -12.962 6.211 2.916 1.00 97.62 79 SER A N 1
ATOM 652 C CA . SER A 1 79 ? -13.478 5.489 4.089 1.00 97.62 79 SER A CA 1
ATOM 653 C C . SER A 1 79 ? -12.392 5.036 5.067 1.00 97.62 79 SER A C 1
ATOM 655 O O . SER A 1 79 ? -12.713 4.403 6.069 1.00 97.62 79 SER A O 1
ATOM 657 N N . ALA A 1 80 ? -11.118 5.304 4.776 1.0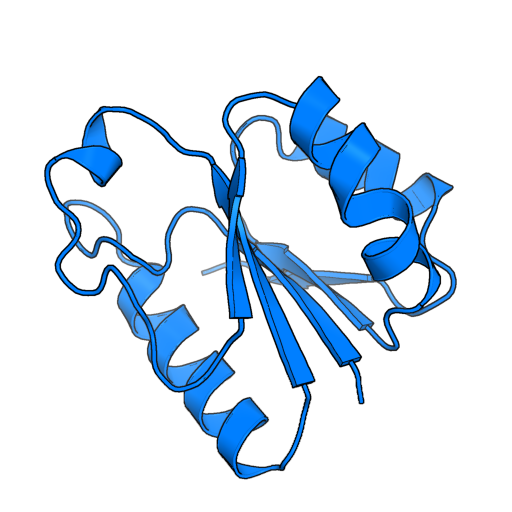0 98.44 80 ALA A N 1
ATOM 658 C CA . ALA A 1 80 ? -10.013 4.925 5.641 1.00 98.44 80 ALA A CA 1
ATOM 659 C C . ALA A 1 80 ? -9.998 5.776 6.917 1.00 98.44 80 ALA A C 1
ATOM 661 O O . ALA A 1 80 ? -10.068 7.004 6.857 1.00 98.44 80 ALA A O 1
ATOM 662 N N . ASP A 1 81 ? -9.815 5.117 8.060 1.00 98.50 81 ASP A N 1
ATOM 663 C CA . ASP A 1 81 ? -9.591 5.791 9.341 1.00 98.50 81 ASP A CA 1
ATOM 664 C C . ASP A 1 81 ? -8.168 6.362 9.432 1.00 98.50 81 ASP A C 1
ATOM 666 O O . ASP A 1 81 ? -7.898 7.244 10.240 1.00 98.50 81 ASP A O 1
ATOM 670 N N . CYS A 1 82 ? -7.234 5.823 8.644 1.00 98.31 82 CYS A N 1
ATOM 671 C CA . CYS A 1 82 ? -5.864 6.308 8.523 1.00 98.31 82 CYS A CA 1
ATOM 672 C C . CYS A 1 82 ? -5.267 5.860 7.187 1.00 98.31 82 CYS A C 1
ATOM 674 O O . CYS A 1 82 ? -5.511 4.739 6.727 1.00 98.31 82 CYS A O 1
ATOM 676 N N . ILE A 1 83 ? -4.457 6.722 6.578 1.00 98.81 83 ILE A N 1
ATOM 677 C CA . ILE A 1 83 ? -3.703 6.403 5.367 1.00 98.81 83 ILE A CA 1
ATOM 678 C C . ILE A 1 83 ? -2.220 6.606 5.641 1.00 98.81 83 ILE A C 1
ATOM 680 O O . ILE A 1 83 ? -1.815 7.654 6.135 1.00 98.81 83 ILE A O 1
ATOM 684 N N . VAL A 1 84 ? -1.408 5.616 5.286 1.00 98.56 84 VAL A N 1
ATOM 685 C CA . VAL A 1 84 ? 0.047 5.649 5.432 1.00 98.56 84 VAL A CA 1
ATOM 686 C C . VAL A 1 84 ? 0.685 5.615 4.051 1.00 98.56 84 VAL A C 1
ATOM 688 O O . VAL A 1 84 ? 0.461 4.681 3.282 1.00 98.56 84 VAL A O 1
ATOM 691 N N . ILE A 1 85 ? 1.494 6.623 3.738 1.00 98.56 85 ILE A N 1
ATOM 692 C CA . ILE A 1 85 ? 2.272 6.692 2.500 1.00 98.56 85 ILE A CA 1
ATOM 693 C C . ILE A 1 85 ? 3.733 6.402 2.834 1.00 98.56 85 ILE A C 1
ATOM 695 O O . ILE A 1 85 ? 4.342 7.113 3.627 1.00 98.56 85 ILE A O 1
ATOM 699 N N . GLY A 1 86 ? 4.276 5.342 2.249 1.00 98.12 86 GLY A N 1
ATOM 700 C CA . GLY A 1 86 ? 5.666 4.943 2.409 1.00 98.12 86 GLY A CA 1
ATOM 701 C C . GLY A 1 86 ? 6.646 5.758 1.572 1.00 98.12 86 GLY A C 1
ATOM 702 O O . GLY A 1 86 ? 6.281 6.297 0.522 1.00 98.12 86 GLY A O 1
ATOM 703 N N 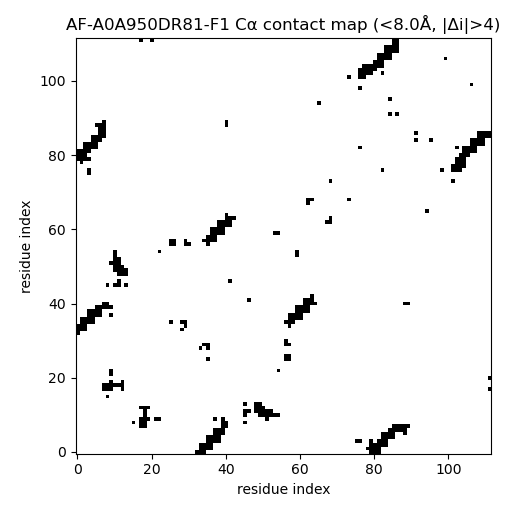. SER A 1 87 ? 7.914 5.774 1.980 1.00 96.31 87 SER A N 1
ATOM 704 C CA . SER A 1 87 ? 9.004 6.175 1.090 1.00 96.31 87 SER A CA 1
ATOM 705 C C . SER A 1 87 ? 9.161 5.207 -0.093 1.00 96.31 87 SER A C 1
ATOM 707 O O . SER A 1 87 ? 8.705 4.061 -0.065 1.00 96.31 87 SER A O 1
ATOM 709 N N . TYR A 1 88 ? 9.744 5.715 -1.184 1.00 95.62 88 TYR A N 1
ATOM 710 C CA . TYR A 1 88 ? 9.961 5.000 -2.451 1.00 95.62 88 TYR A CA 1
ATOM 711 C C . TYR A 1 88 ? 8.709 4.458 -3.163 1.00 95.62 88 TYR A C 1
ATOM 713 O O . TYR A 1 88 ? 8.833 3.711 -4.131 1.00 95.62 88 TYR A O 1
ATOM 721 N N . VAL A 1 89 ? 7.497 4.867 -2.773 1.00 96.50 89 VAL A N 1
ATOM 722 C CA . VAL A 1 89 ? 6.289 4.580 -3.565 1.00 96.50 89 VAL A CA 1
ATOM 723 C C . VAL A 1 89 ? 6.463 5.156 -4.982 1.00 96.50 89 VAL A C 1
ATOM 725 O O . VAL A 1 89 ? 6.707 6.361 -5.113 1.00 96.50 89 VAL A O 1
ATOM 728 N N . PRO A 1 90 ? 6.327 4.344 -6.051 1.00 95.62 90 PRO A N 1
ATOM 729 C CA . PRO A 1 90 ? 6.380 4.847 -7.420 1.00 95.62 90 PRO A CA 1
ATOM 730 C C . PRO A 1 90 ? 5.345 5.951 -7.649 1.00 95.62 90 PRO A C 1
ATOM 732 O O . PRO A 1 90 ? 4.193 5.820 -7.235 1.00 95.62 90 PRO A O 1
ATOM 735 N N . ASP A 1 91 ? 5.759 7.042 -8.296 1.00 96.69 91 ASP A N 1
ATOM 736 C CA . ASP A 1 91 ? 4.947 8.256 -8.462 1.00 96.69 91 ASP A CA 1
ATOM 737 C C . ASP A 1 91 ? 4.470 8.871 -7.123 1.00 96.69 91 ASP A C 1
ATOM 739 O O . ASP A 1 91 ? 3.409 9.500 -7.060 1.00 96.69 91 ASP A O 1
ATOM 743 N N . GLY A 1 92 ? 5.240 8.700 -6.040 1.00 96.38 92 GLY A N 1
ATOM 744 C CA . GLY A 1 92 ? 4.834 9.019 -4.666 1.00 96.38 92 GLY A CA 1
ATOM 745 C C . GLY A 1 92 ? 4.285 10.433 -4.458 1.00 96.38 92 GLY A C 1
ATOM 746 O O . GLY A 1 92 ? 3.305 10.594 -3.739 1.00 96.38 92 GLY A O 1
ATOM 747 N N . VAL A 1 93 ? 4.829 11.447 -5.144 1.00 97.75 93 VAL A N 1
ATOM 748 C CA . VAL A 1 93 ? 4.301 12.828 -5.101 1.00 97.75 93 VAL A CA 1
ATOM 749 C C . VAL A 1 93 ? 2.872 12.892 -5.648 1.00 97.75 93 VAL A C 1
ATOM 751 O O . VAL A 1 93 ? 1.980 13.433 -5.000 1.00 97.75 93 VAL A O 1
ATOM 754 N N . VAL A 1 94 ? 2.615 12.274 -6.804 1.00 98.25 94 VAL A N 1
ATOM 755 C CA . VAL A 1 94 ? 1.284 12.261 -7.435 1.00 98.25 94 VAL A CA 1
ATOM 756 C C . VAL A 1 94 ? 0.290 11.445 -6.607 1.00 98.25 94 VAL A C 1
ATOM 758 O O . VAL A 1 94 ? -0.889 11.804 -6.514 1.00 98.25 94 VAL A O 1
ATOM 761 N N . VAL A 1 95 ? 0.752 10.350 -5.994 1.00 98.31 95 VAL A N 1
ATOM 762 C CA . VAL A 1 95 ? -0.043 9.559 -5.046 1.00 98.31 95 VAL A CA 1
ATOM 763 C C . VAL A 1 95 ? -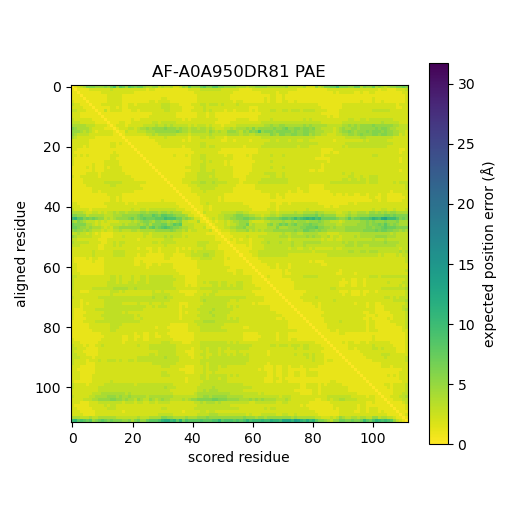0.396 10.403 -3.820 1.00 98.31 95 VAL A C 1
ATOM 765 O O . VAL A 1 95 ? -1.572 10.488 -3.475 1.00 98.31 95 VAL A O 1
ATOM 768 N N . ALA A 1 96 ? 0.575 11.085 -3.211 1.00 98.06 96 ALA A N 1
ATOM 769 C CA . ALA A 1 96 ? 0.372 11.914 -2.026 1.00 98.06 96 ALA A CA 1
ATOM 770 C C . ALA A 1 96 ? -0.559 13.103 -2.282 1.00 98.06 96 ALA A C 1
ATOM 772 O O . ALA A 1 96 ? -1.457 13.359 -1.477 1.00 98.06 96 ALA A O 1
ATOM 773 N N . GLU A 1 97 ? -0.423 13.784 -3.422 1.00 98.38 97 GLU A N 1
ATOM 774 C CA . GLU A 1 97 ? -1.359 14.836 -3.826 1.00 98.38 97 GLU A CA 1
ATOM 775 C C . GLU A 1 97 ? -2.783 14.297 -3.981 1.00 98.38 97 GLU A C 1
ATOM 777 O O . GLU A 1 97 ? -3.750 14.915 -3.529 1.00 98.38 97 GLU A O 1
ATOM 782 N N . TRP A 1 98 ? -2.933 13.135 -4.621 1.00 98.31 98 TRP A N 1
ATOM 783 C CA . TRP A 1 98 ? -4.243 12.522 -4.809 1.00 98.31 98 TRP A CA 1
ATOM 784 C C . TRP A 1 98 ? -4.874 12.098 -3.480 1.00 98.31 98 TRP A C 1
ATOM 786 O O . TRP A 1 98 ? -6.052 12.391 -3.257 1.00 98.31 98 TRP A O 1
ATOM 796 N N . VAL A 1 99 ? -4.101 11.462 -2.598 1.00 98.25 99 VAL A N 1
ATOM 797 C CA . VAL A 1 99 ? -4.542 11.057 -1.258 1.00 98.25 99 VAL A CA 1
ATOM 798 C C . VAL A 1 99 ? -4.957 12.281 -0.450 1.00 98.25 99 VAL A C 1
ATOM 800 O O . VAL A 1 99 ? -6.086 12.321 0.027 1.00 98.25 99 VAL A O 1
ATOM 803 N N . THR A 1 100 ? -4.121 13.320 -0.387 1.00 97.81 100 THR A N 1
ATOM 804 C CA . THR A 1 100 ? -4.413 14.559 0.361 1.00 97.81 100 THR A CA 1
ATOM 805 C C . THR A 1 100 ? -5.703 15.238 -0.097 1.00 97.81 100 THR A C 1
ATOM 807 O O . THR A 1 100 ? -6.428 15.802 0.714 1.00 97.81 100 THR A O 1
ATOM 810 N N . ARG A 1 101 ? -6.045 15.145 -1.388 1.00 97.94 101 ARG A N 1
ATOM 811 C CA . ARG A 1 101 ? -7.296 15.709 -1.925 1.00 97.94 101 ARG A CA 1
ATOM 812 C C . ARG A 1 101 ? -8.542 14.854 -1.673 1.00 97.94 101 ARG A C 1
ATOM 814 O O . ARG A 1 101 ? -9.646 15.350 -1.879 1.00 97.94 101 ARG A O 1
ATOM 821 N N . ASN A 1 102 ? -8.400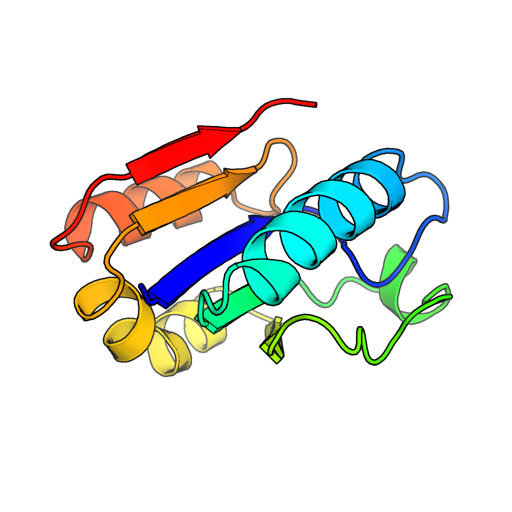 13.570 -1.336 1.00 98.00 102 ASN A N 1
ATOM 822 C CA . ASN A 1 102 ? -9.530 12.631 -1.273 1.00 98.00 102 ASN A CA 1
ATOM 823 C C . ASN A 1 102 ? -9.718 11.971 0.099 1.00 98.00 102 ASN A C 1
ATOM 825 O O . ASN A 1 102 ? -10.807 11.464 0.357 1.00 98.00 102 ASN A O 1
ATOM 829 N N . ALA A 1 103 ? -8.703 11.947 0.957 1.00 97.56 103 ALA A N 1
ATOM 830 C CA . ALA A 1 103 ? -8.802 11.382 2.295 1.00 97.56 103 ALA A CA 1
ATOM 831 C C . ALA A 1 103 ? -9.741 12.210 3.183 1.00 97.56 103 ALA A C 1
ATOM 833 O O . ALA A 1 103 ? -9.829 13.429 3.049 1.00 97.56 103 ALA A O 1
ATOM 834 N N . GLN A 1 104 ? -10.430 11.535 4.102 1.00 96.56 104 GLN A N 1
ATOM 835 C CA . GLN A 1 104 ? -11.212 12.183 5.164 1.00 96.56 104 GLN A CA 1
ATOM 836 C C . GLN A 1 104 ? -10.571 12.005 6.547 1.00 96.56 104 GLN A C 1
ATOM 838 O O . GLN A 1 104 ? -10.829 12.802 7.444 1.00 96.56 104 GLN A O 1
ATOM 843 N N . GLY A 1 105 ? -9.736 10.974 6.710 1.00 95.00 105 GLY A N 1
ATOM 844 C CA . GLY A 1 105 ? -8.974 10.698 7.924 1.00 95.00 105 GLY A CA 1
ATOM 845 C C . GLY A 1 105 ? -7.532 11.224 7.880 1.00 95.00 105 GLY A C 1
ATOM 846 O O . GLY A 1 105 ? -7.097 11.782 6.867 1.00 95.00 105 GLY A O 1
ATOM 847 N N . PRO A 1 106 ? -6.773 11.035 8.974 1.00 98.12 106 PRO A N 1
ATOM 848 C CA . PRO A 1 106 ? -5.362 11.389 9.046 1.00 98.12 106 PRO A CA 1
ATOM 849 C C . PRO A 1 106 ? -4.527 10.679 7.978 1.00 98.12 106 PRO A C 1
ATOM 851 O O . PRO A 1 106 ? -4.730 9.502 7.662 1.00 98.12 106 PRO A O 1
ATOM 854 N N . ILE A 1 107 ? -3.540 11.413 7.472 1.00 98.44 107 ILE A N 1
ATOM 855 C CA . ILE A 1 107 ? -2.528 10.919 6.543 1.00 98.44 107 ILE A CA 1
ATOM 856 C C . ILE A 1 107 ? -1.185 10.975 7.265 1.00 98.44 107 ILE A C 1
ATOM 858 O O . ILE A 1 107 ? -0.813 12.014 7.809 1.00 98.44 107 ILE A O 1
ATOM 862 N N . ALA A 1 108 ? -0.462 9.863 7.258 1.00 98.06 108 ALA A N 1
ATOM 863 C CA . ALA A 1 108 ? 0.888 9.757 7.783 1.00 98.06 108 ALA A CA 1
ATOM 864 C C . ALA A 1 108 ? 1.868 9.424 6.657 1.00 98.06 108 ALA A C 1
ATOM 866 O O . ALA A 1 108 ? 1.536 8.704 5.712 1.00 98.06 108 ALA A O 1
ATOM 867 N N . PHE A 1 109 ? 3.093 9.918 6.790 1.00 98.06 109 PHE A N 1
ATOM 868 C CA . PHE A 1 109 ? 4.223 9.474 5.985 1.00 98.06 109 PHE A CA 1
ATOM 869 C C . PHE A 1 109 ? 5.082 8.521 6.817 1.00 98.06 109 PHE A C 1
ATOM 871 O O . PHE A 1 109 ? 5.303 8.772 8.002 1.00 98.06 109 PHE A O 1
ATOM 878 N N . TYR A 1 110 ? 5.537 7.426 6.213 1.00 97.06 110 TYR A N 1
ATOM 879 C CA . TYR A 1 110 ? 6.356 6.419 6.879 1.00 97.06 110 TYR A CA 1
ATOM 880 C C . TYR A 1 110 ? 7.638 6.168 6.091 1.00 97.06 110 TYR A C 1
ATOM 882 O O . TYR A 1 110 ? 7.602 5.586 5.005 1.00 97.06 110 TYR A O 1
ATOM 890 N N . ASP A 1 111 ? 8.755 6.621 6.654 1.00 94.62 111 ASP A N 1
ATOM 891 C CA . ASP A 1 111 ? 10.090 6.434 6.092 1.00 94.62 111 ASP A CA 1
ATOM 892 C C . ASP A 1 111 ? 10.798 5.237 6.745 1.00 94.62 111 ASP A C 1
ATOM 894 O O . ASP A 1 111 ? 10.605 4.987 7.941 1.00 94.62 111 ASP A O 1
ATOM 898 N N . ILE A 1 112 ? 11.570 4.490 5.950 1.00 83.25 112 ILE A N 1
ATOM 899 C CA . ILE A 1 112 ? 12.264 3.246 6.329 1.00 83.25 112 ILE A CA 1
ATOM 900 C C . ILE A 1 112 ? 13.742 3.367 5.975 1.00 83.25 112 ILE A C 1
ATOM 902 O O . ILE A 1 112 ? 14.031 3.791 4.835 1.00 83.25 112 ILE A O 1
#

Solvent-a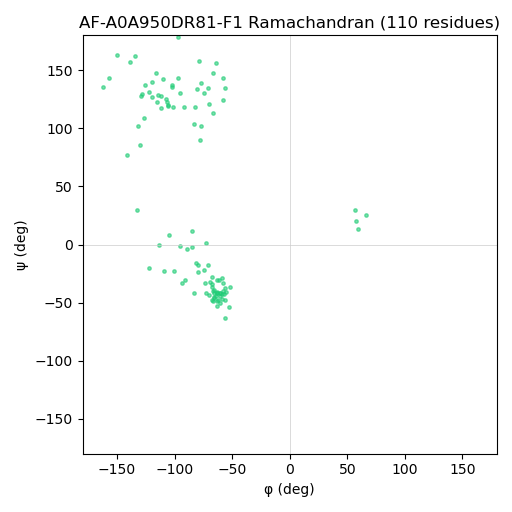ccessible surface area (backbone atoms only — not comparable to full-atom values): 6115 Å² total; per-residue (Å²): 93,40,35,38,37,38,36,50,39,67,30,20,58,72,99,32,81,56,9,64,54,46,53,53,52,43,42,58,43,28,76,71,65,33,48,36,38,39,41,27,64,62,43,73,83,44,69,82,40,48,82,40,82,76,55,95,44,44,51,75,44,76,32,83,45,71,69,53,42,56,69,70,43,49,66,56,45,43,67,19,60,30,36,38,41,34,54,79,24,82,63,41,68,62,50,50,55,51,44,71,75,49,44,72,41,58,75,44,78,46,80,131

pLDDT: mean 96.83, std 2.73, range [83.25, 98.81]

Mean predicted aligned error: 2.25 Å

Nearest PDB structures (foldseek):
  2hun-assembly1_B  TM=5.062E-01  e=1.428E-02  Pyrococcus horikoshii OT3
  2gek-assembly1_A  TM=5.130E-01  e=3.404E-01  Mycolicibacterium smegmatis MC2 155
  6kj9-assembly1_E  TM=4.958E-01  e=3.874E-01  Escherichia coli K-12
  6kj9-assembly1_B  TM=4.744E-01  e=7.400E-01  Escherichia coli K-12
  6kj9-assembly2_D  TM=4.575E-01  e=1.953E+00  Escherichia coli K-12

Radius of gyration: 12.87 Å; Cα contacts (8 Å, |Δi|>4): 206; chains: 1; bounding box: 30×30×30 Å

Foldseek 3Di:
DEEEEQDADLQAPVVNPVNVVCLVVLQVVLVVVYAYEYEYEDDPVRVVGGPHPDRPRYHYDYDDDPVRVCVPCLVVLQPGQEYEYEPPRVVSVVVVVSSVVRHPHYYYYDYD